Protein AF-A0A426TJ07-F1 (afdb_monomer)

pLDDT: mean 76.92, std 10.44, range [40.22, 88.62]

Foldseek 3Di:
DPWVVVCCVVLVVLLVVLLVVLQVLLVVVVHHWPWDWDWDDDPAWTWTWTDGPFWIWIWTKGADDPVARIKIWIWTDDPVDDIAIAIDGHRDVVVVSVLVSLLSNLCSNCVSVVNNVVLRVLCRVQNSVRSSVVCVVVVVVD

Sequence (142 aa):
MKKLLESNEVLIKHIKHEIFSAEEEAAENGRRTDFSLIPYVTDDYYELQLENDGSNIVVKVFDETEESDALVIIEMTYPAYDPSITSFSFSNMEKDIQHFLNALKVIFTHYCNGNWYVAISAIQALGFDNFLEGNKKSILSS

Structure (mmCIF, N/CA/C/O backbone):
data_AF-A0A426TJ07-F1
#
_entry.id   AF-A0A426TJ07-F1
#
loop_
_atom_site.group_PDB
_atom_site.id
_atom_site.type_symbol
_atom_site.label_atom_id
_atom_site.label_alt_id
_atom_site.label_comp_id
_atom_site.label_asym_id
_atom_site.label_entity_id
_atom_site.label_seq_id
_atom_site.pdbx_PDB_ins_code
_atom_site.Cartn_x
_atom_site.Cartn_y
_atom_site.Cartn_z
_atom_site.occupancy
_atom_site.B_iso_or_equiv
_atom_site.auth_seq_id
_atom_site.auth_comp_id
_atom_site.auth_asym_id
_atom_site.auth_atom_id
_atom_site.pdbx_PDB_model_num
ATOM 1 N N . MET A 1 1 ? -16.492 5.523 19.832 1.00 41.72 1 MET A N 1
ATOM 2 C CA . MET A 1 1 ? -15.184 5.359 19.169 1.00 41.72 1 MET A CA 1
ATOM 3 C C . MET A 1 1 ? -15.337 5.907 17.763 1.00 41.72 1 MET A C 1
ATOM 5 O O . MET A 1 1 ? -16.348 5.600 17.144 1.00 41.72 1 MET A O 1
ATOM 9 N N . LYS A 1 2 ? -14.448 6.795 17.303 1.00 44.25 2 LYS A N 1
ATOM 10 C CA . LYS A 1 2 ? -14.472 7.221 15.896 1.00 44.25 2 LYS A CA 1
ATOM 11 C C . LYS A 1 2 ? -14.008 6.030 15.063 1.00 44.25 2 LYS A C 1
ATOM 13 O O . LYS A 1 2 ? -12.920 5.526 15.327 1.00 44.25 2 LYS A O 1
ATOM 18 N N . LYS A 1 3 ? -14.854 5.550 14.150 1.00 54.91 3 LYS A N 1
ATOM 19 C CA . LYS A 1 3 ? -14.547 4.411 13.272 1.00 54.91 3 LYS A CA 1
ATOM 20 C C . LYS A 1 3 ? -13.282 4.715 12.470 1.00 54.91 3 LYS A C 1
ATOM 22 O O . LYS A 1 3 ? -13.084 5.873 12.092 1.00 54.91 3 LYS A O 1
ATOM 27 N N . LEU A 1 4 ? -12.454 3.712 12.172 1.00 60.91 4 LEU A N 1
ATOM 28 C CA . LEU A 1 4 ? -11.330 3.874 11.241 1.00 60.91 4 LEU A CA 1
ATOM 29 C C . LEU A 1 4 ? -11.819 4.475 9.910 1.00 60.91 4 LEU A C 1
ATOM 31 O O . LEU A 1 4 ? -11.127 5.300 9.325 1.00 60.91 4 LEU A O 1
ATOM 35 N N . LEU A 1 5 ? -13.070 4.189 9.528 1.00 54.47 5 LEU A N 1
ATOM 36 C CA . LEU A 1 5 ? -13.759 4.796 8.389 1.00 54.47 5 LEU A CA 1
ATOM 37 C C . LEU A 1 5 ? -13.944 6.332 8.464 1.00 54.47 5 LEU A C 1
ATOM 39 O O . LEU A 1 5 ? -13.971 6.972 7.420 1.00 54.47 5 LEU A O 1
ATOM 43 N N . GLU A 1 6 ? -14.016 6.974 9.640 1.00 53.00 6 GLU A N 1
ATOM 44 C CA . GLU A 1 6 ? -13.931 8.454 9.733 1.00 53.00 6 GLU A CA 1
ATOM 45 C C . GLU A 1 6 ? -12.499 8.951 9.476 1.00 53.00 6 GLU A C 1
ATOM 47 O O . GLU A 1 6 ? -12.287 10.057 8.978 1.00 53.00 6 GLU A O 1
ATOM 52 N N . SER A 1 7 ? -11.509 8.110 9.776 1.00 57.22 7 SER A N 1
ATOM 53 C CA . SER A 1 7 ? -10.111 8.301 9.398 1.00 57.22 7 SER A CA 1
ATOM 54 C C . SER A 1 7 ? -9.828 7.862 7.962 1.00 57.22 7 SER A C 1
ATOM 56 O O . SER A 1 7 ? -8.721 8.124 7.511 1.00 57.22 7 SER A O 1
ATOM 58 N N . ASN A 1 8 ? -10.772 7.270 7.212 1.00 66.00 8 ASN A N 1
ATOM 59 C CA . ASN A 1 8 ? -10.534 6.880 5.817 1.00 66.00 8 ASN A CA 1
ATOM 60 C C . ASN A 1 8 ? -10.126 8.075 4.979 1.00 66.00 8 ASN A C 1
ATOM 62 O O . ASN A 1 8 ? -9.128 8.004 4.282 1.00 66.00 8 ASN A O 1
ATOM 66 N N . GLU A 1 9 ? -10.847 9.193 5.052 1.00 70.81 9 GLU A N 1
ATOM 67 C CA . GLU A 1 9 ? -10.489 10.362 4.245 1.00 70.81 9 GLU A CA 1
ATOM 68 C C . GLU A 1 9 ? -9.082 10.869 4.581 1.00 70.81 9 GLU A C 1
ATOM 70 O O . GLU A 1 9 ? -8.312 11.229 3.689 1.00 70.81 9 GLU A O 1
ATOM 75 N N . VAL A 1 10 ? -8.714 10.845 5.865 1.00 75.38 10 VAL A N 1
ATOM 76 C CA . VAL A 1 10 ? -7.391 11.267 6.336 1.00 75.38 10 VAL A CA 1
ATOM 77 C C . VAL A 1 10 ? -6.313 10.259 5.934 1.00 75.38 10 VAL A C 1
ATOM 79 O O . VAL A 1 10 ? -5.260 10.667 5.449 1.00 75.38 10 VAL A O 1
ATOM 82 N N . LEU A 1 11 ? -6.565 8.962 6.092 1.00 75.38 11 LEU A N 1
ATOM 83 C CA . LEU A 1 11 ? -5.665 7.867 5.743 1.00 75.38 11 LEU A CA 1
ATOM 84 C C . LEU A 1 11 ? -5.437 7.828 4.233 1.00 75.38 11 LEU A C 1
ATOM 86 O O . LEU A 1 11 ? -4.296 7.849 3.790 1.00 75.38 11 LEU A O 1
ATOM 90 N N . ILE A 1 12 ? -6.507 7.882 3.440 1.00 77.94 12 ILE A N 1
ATOM 91 C CA . ILE A 1 12 ? -6.462 7.988 1.979 1.00 77.94 12 ILE A CA 1
ATOM 92 C C . ILE A 1 12 ? -5.665 9.220 1.568 1.00 77.94 12 ILE A C 1
ATOM 94 O O . ILE A 1 12 ? -4.861 9.140 0.645 1.00 77.94 12 ILE A O 1
ATOM 98 N N . LYS A 1 13 ? -5.854 10.363 2.238 1.00 82.31 13 LYS A N 1
ATOM 99 C CA . LYS A 1 13 ? -5.077 11.571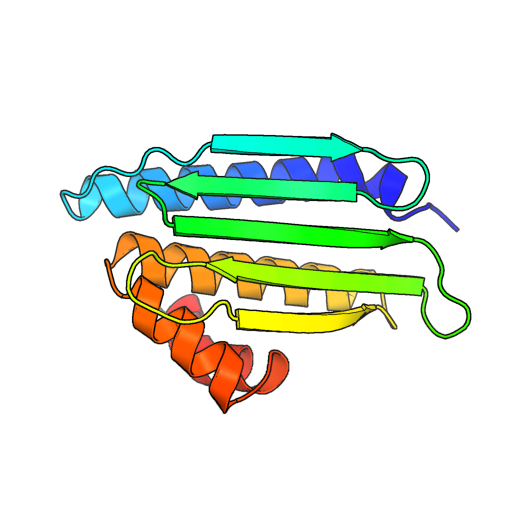 1.947 1.00 82.31 13 LYS A CA 1
ATOM 100 C C . LYS A 1 13 ? -3.583 11.368 2.212 1.00 82.31 13 LYS A C 1
ATOM 102 O O . LYS A 1 13 ? -2.783 11.809 1.393 1.00 82.31 13 LYS A O 1
ATOM 107 N N . HIS A 1 14 ? -3.212 10.699 3.304 1.00 82.19 14 HIS A N 1
ATOM 108 C CA . HIS A 1 14 ? -1.811 10.362 3.578 1.00 82.19 14 HIS A CA 1
ATOM 109 C C . HIS A 1 14 ? -1.262 9.385 2.540 1.00 82.19 14 HIS A C 1
ATOM 111 O O . HIS A 1 14 ? -0.203 9.629 1.986 1.00 82.19 14 HIS A O 1
ATOM 117 N N . ILE A 1 15 ? -2.007 8.338 2.192 1.00 80.12 15 ILE A N 1
ATOM 118 C CA . ILE A 1 15 ? -1.579 7.365 1.181 1.00 80.12 15 ILE A CA 1
ATOM 119 C C . ILE A 1 15 ? -1.390 8.037 -0.181 1.00 80.12 15 ILE A C 1
ATOM 121 O O . ILE A 1 15 ? -0.373 7.823 -0.828 1.00 80.12 15 ILE A O 1
ATOM 125 N N . LYS A 1 16 ? -2.317 8.910 -0.596 1.00 83.06 16 LYS A N 1
ATOM 126 C CA . LYS A 1 16 ? -2.173 9.715 -1.820 1.00 83.06 16 LYS A CA 1
ATOM 127 C C . LYS A 1 16 ? -0.934 10.605 -1.788 1.00 83.06 16 LYS A C 1
ATOM 129 O O . LYS A 1 16 ? -0.294 10.766 -2.818 1.00 83.06 16 LYS A O 1
ATOM 134 N N . HIS A 1 17 ? -0.618 11.186 -0.633 1.00 85.44 17 HIS A N 1
ATOM 135 C CA . HIS A 1 17 ? 0.597 11.973 -0.460 1.00 85.44 17 HIS A CA 1
ATOM 136 C C . HIS A 1 17 ? 1.854 11.109 -0.617 1.00 85.44 17 HIS A C 1
ATOM 138 O O . HIS A 1 17 ? 2.729 11.475 -1.390 1.00 85.44 17 HIS A O 1
ATOM 144 N N . GLU A 1 18 ? 1.911 9.942 0.030 1.00 84.44 18 GLU A N 1
ATOM 145 C CA . GLU A 1 18 ? 3.054 9.029 -0.101 1.00 84.44 18 GLU A CA 1
ATOM 146 C C . GLU A 1 18 ? 3.216 8.499 -1.535 1.00 84.44 18 GLU A C 1
ATOM 148 O O . GLU A 1 18 ? 4.340 8.394 -2.015 1.00 84.44 18 GLU A O 1
ATOM 153 N N . ILE A 1 19 ? 2.115 8.222 -2.246 1.00 83.94 19 ILE A N 1
ATOM 154 C CA . ILE A 1 19 ? 2.153 7.861 -3.674 1.00 83.94 19 ILE A CA 1
ATOM 155 C C . ILE A 1 19 ? 2.731 9.012 -4.489 1.00 83.94 19 ILE A C 1
ATOM 157 O O . ILE A 1 19 ? 3.655 8.794 -5.259 1.00 83.94 19 ILE A O 1
ATOM 161 N N . PHE A 1 20 ? 2.231 10.234 -4.297 1.00 86.00 20 PHE A N 1
ATOM 162 C CA . PHE A 1 20 ? 2.724 11.400 -5.027 1.00 86.00 20 PHE A CA 1
ATOM 163 C C . PHE A 1 20 ? 4.229 11.616 -4.809 1.00 86.00 20 PHE A C 1
ATOM 165 O O . PHE A 1 20 ? 4.972 11.776 -5.773 1.00 86.00 20 PHE A O 1
ATOM 172 N N . SER A 1 21 ? 4.699 11.546 -3.559 1.00 85.94 21 SER A N 1
ATOM 173 C CA . SER A 1 21 ? 6.131 11.640 -3.247 1.00 85.94 21 SER A CA 1
ATOM 174 C C . SER A 1 21 ? 6.946 10.523 -3.903 1.00 85.94 21 SER A C 1
ATOM 176 O O . SER A 1 21 ? 8.041 10.769 -4.402 1.00 85.94 21 SER A O 1
ATOM 178 N N . ALA A 1 22 ? 6.408 9.303 -3.942 1.00 83.06 22 ALA A N 1
ATOM 179 C CA . ALA A 1 22 ? 7.041 8.180 -4.617 1.00 83.06 22 ALA A CA 1
ATOM 180 C C . ALA A 1 22 ? 7.125 8.387 -6.140 1.00 83.06 22 ALA A C 1
ATOM 182 O O . ALA A 1 22 ? 8.158 8.110 -6.744 1.00 83.06 22 ALA A O 1
ATOM 183 N N . GLU A 1 23 ? 6.074 8.908 -6.775 1.00 84.06 23 GLU A N 1
ATOM 184 C CA . GLU A 1 23 ? 6.082 9.220 -8.208 1.00 84.06 23 GLU A CA 1
ATOM 185 C C . GLU A 1 23 ? 7.120 10.297 -8.556 1.00 8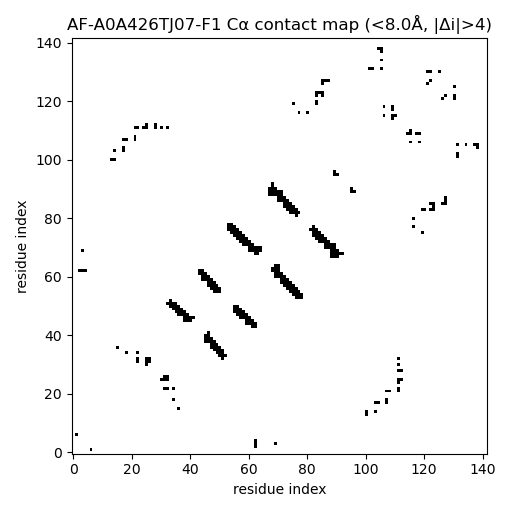4.06 23 GLU A C 1
ATOM 187 O O . GLU A 1 23 ? 7.834 10.157 -9.553 1.00 84.06 23 GLU A O 1
ATOM 192 N N . GLU A 1 24 ? 7.249 11.340 -7.727 1.00 87.50 24 GLU A N 1
ATOM 193 C CA . GLU A 1 24 ? 8.296 12.357 -7.882 1.00 87.50 24 GLU A CA 1
ATOM 194 C C . GLU A 1 24 ? 9.698 11.739 -7.757 1.00 87.50 24 GLU A C 1
ATOM 196 O O . GLU A 1 24 ? 10.529 11.915 -8.650 1.00 87.50 24 GLU A O 1
ATOM 201 N N . GLU A 1 25 ? 9.946 10.942 -6.713 1.00 86.31 25 GLU A N 1
ATOM 202 C CA . GLU A 1 25 ? 11.235 10.267 -6.502 1.00 86.31 25 GLU A CA 1
ATOM 203 C C . GLU A 1 25 ? 11.569 9.298 -7.649 1.00 86.31 25 GLU A C 1
ATOM 205 O O . GLU A 1 25 ? 12.707 9.219 -8.122 1.00 86.31 25 GLU A O 1
ATOM 210 N N . ALA A 1 26 ? 10.585 8.548 -8.142 1.00 83.06 26 ALA A N 1
ATOM 211 C CA . ALA A 1 26 ? 10.786 7.654 -9.271 1.00 83.06 26 ALA A CA 1
ATOM 212 C C . ALA A 1 26 ? 11.139 8.435 -10.546 1.00 83.06 26 ALA A C 1
ATOM 214 O O . ALA A 1 26 ? 12.052 8.030 -11.273 1.00 83.06 26 ALA A O 1
ATOM 215 N N . ALA A 1 27 ? 10.479 9.573 -10.789 1.00 85.44 27 ALA A N 1
ATOM 216 C CA . ALA A 1 27 ? 10.779 10.449 -11.916 1.00 85.44 27 ALA A CA 1
ATOM 217 C C . ALA A 1 27 ? 12.205 11.019 -11.843 1.00 85.44 27 ALA A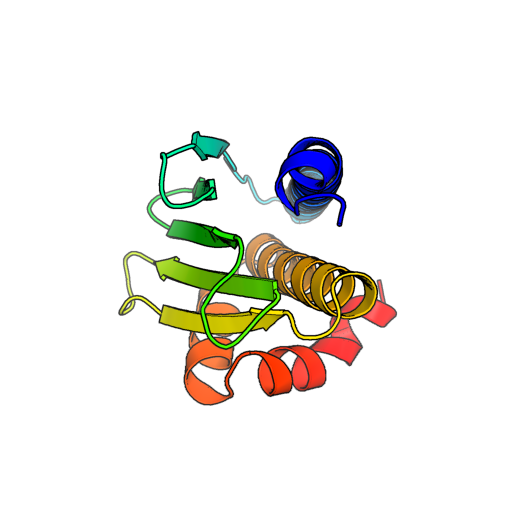 C 1
ATOM 219 O O . ALA A 1 27 ? 12.914 11.015 -12.854 1.00 85.44 27 ALA A O 1
ATOM 220 N N . GLU A 1 28 ? 12.659 11.442 -10.659 1.00 86.94 28 GLU A N 1
ATOM 221 C CA . GLU A 1 28 ? 14.045 11.878 -10.426 1.00 86.94 28 GLU A CA 1
ATOM 222 C C . GLU A 1 28 ? 15.062 10.763 -10.713 1.00 86.94 28 GLU A C 1
ATOM 224 O O . GLU A 1 28 ? 16.124 11.011 -11.288 1.00 86.94 28 GLU A O 1
ATOM 229 N N . ASN A 1 29 ? 14.702 9.514 -10.413 1.00 82.19 29 ASN A N 1
ATOM 230 C CA . ASN A 1 29 ? 15.491 8.324 -10.733 1.00 82.19 29 ASN A CA 1
ATOM 231 C C . ASN A 1 29 ? 15.366 7.864 -12.201 1.00 82.19 29 ASN A C 1
ATOM 233 O O . ASN A 1 29 ? 15.835 6.777 -12.557 1.00 82.19 29 ASN A O 1
ATOM 237 N N . GLY A 1 30 ? 14.739 8.663 -13.072 1.00 83.38 30 GLY A N 1
ATOM 238 C CA . GLY A 1 30 ? 14.567 8.357 -14.494 1.00 83.38 30 GLY A CA 1
ATOM 239 C C . GLY A 1 30 ? 13.602 7.202 -14.761 1.00 83.38 30 GLY A C 1
ATOM 240 O O . GLY A 1 30 ? 13.651 6.586 -15.828 1.00 83.38 30 GLY A O 1
ATOM 241 N N . ARG A 1 31 ? 12.739 6.884 -13.796 1.00 78.44 31 ARG A N 1
ATOM 242 C CA . ARG A 1 31 ? 11.729 5.835 -13.898 1.00 78.44 31 ARG A CA 1
ATOM 243 C C . ARG A 1 31 ? 10.369 6.464 -14.125 1.00 78.44 31 ARG A C 1
ATOM 245 O O . ARG A 1 31 ? 10.087 7.582 -13.709 1.00 78.44 31 ARG A O 1
ATOM 252 N N . ARG A 1 32 ? 9.517 5.722 -14.819 1.00 71.81 32 ARG A N 1
ATOM 253 C CA . ARG A 1 32 ? 8.094 6.025 -14.885 1.00 71.81 32 ARG A CA 1
ATOM 254 C C . ARG A 1 32 ? 7.351 5.018 -14.046 1.00 71.81 32 ARG A C 1
ATOM 256 O O . ARG A 1 32 ? 7.677 3.835 -14.063 1.00 71.81 32 ARG A O 1
ATOM 263 N N . THR A 1 33 ? 6.363 5.536 -13.352 1.00 71.25 33 THR A N 1
ATOM 264 C CA . THR A 1 33 ? 5.437 4.800 -12.513 1.00 71.25 33 THR A CA 1
ATOM 265 C C . THR A 1 33 ? 4.049 5.225 -12.966 1.00 71.25 33 THR A C 1
ATOM 267 O O . THR A 1 33 ? 3.853 6.402 -13.269 1.00 71.25 33 THR A O 1
ATOM 270 N N . ASP A 1 34 ? 3.109 4.294 -13.071 1.00 70.88 34 ASP A N 1
ATOM 271 C CA . ASP A 1 34 ? 1.712 4.594 -13.402 1.00 70.88 34 ASP A CA 1
ATOM 272 C C . ASP A 1 34 ? 0.770 4.206 -12.258 1.00 70.88 34 ASP A C 1
ATOM 274 O O . ASP A 1 34 ? -0.302 3.634 -12.466 1.00 70.88 34 ASP A O 1
ATOM 278 N N . PHE A 1 35 ? 1.171 4.567 -11.032 1.00 74.69 35 PHE A N 1
ATOM 279 C CA . PHE A 1 35 ? 0.417 4.233 -9.836 1.00 74.69 35 PHE A CA 1
ATOM 280 C C . PHE A 1 35 ? -1.012 4.750 -9.926 1.00 74.69 35 PHE A C 1
ATOM 282 O O . PHE A 1 35 ? -1.291 5.947 -9.938 1.00 74.69 35 PHE A O 1
ATOM 289 N N . SER A 1 36 ? -1.941 3.806 -9.914 1.00 76.19 36 SER A N 1
ATOM 290 C CA . SER A 1 36 ? -3.362 4.103 -9.865 1.00 76.19 36 SER A CA 1
ATOM 291 C C . SER A 1 36 ? -3.913 3.657 -8.525 1.00 76.19 36 SER A C 1
ATOM 293 O O . SER A 1 36 ? -3.923 2.468 -8.228 1.00 76.19 36 SER A O 1
ATOM 295 N N . LEU A 1 37 ? -4.365 4.614 -7.708 1.00 77.06 37 LEU A N 1
ATOM 296 C CA . LEU A 1 37 ? -5.100 4.316 -6.481 1.00 77.06 37 LEU A CA 1
ATOM 297 C C . LEU A 1 37 ? -6.562 4.041 -6.829 1.00 77.06 37 LEU A C 1
ATOM 299 O O . LEU A 1 37 ? -7.300 4.965 -7.183 1.00 77.06 37 LEU A O 1
ATOM 303 N N . ILE A 1 38 ? -6.985 2.793 -6.671 1.00 79.19 38 ILE A N 1
ATOM 304 C CA . ILE A 1 38 ? -8.361 2.359 -6.903 1.00 79.19 38 ILE A CA 1
ATOM 305 C C . ILE A 1 38 ? -8.990 2.073 -5.533 1.00 79.19 38 ILE A C 1
ATOM 307 O O . ILE A 1 38 ? -8.726 1.023 -4.946 1.00 79.19 38 ILE A O 1
ATOM 311 N N . PRO A 1 39 ? -9.764 3.018 -4.966 1.00 76.38 39 PRO A N 1
ATOM 312 C CA . PRO A 1 39 ? -10.484 2.775 -3.728 1.00 76.38 39 PRO A CA 1
ATOM 313 C C . PRO A 1 39 ? -11.729 1.934 -4.011 1.00 76.38 39 PRO A C 1
ATOM 315 O O . PRO A 1 39 ? -12.504 2.245 -4.920 1.00 76.38 39 PRO A O 1
ATOM 318 N N . TYR A 1 40 ? -11.965 0.917 -3.194 1.00 76.44 40 TYR A N 1
ATOM 319 C CA . TYR A 1 40 ? -13.191 0.132 -3.239 1.00 76.44 40 TYR A CA 1
ATOM 320 C C . TYR A 1 40 ? -13.720 -0.066 -1.820 1.00 76.44 40 TYR A C 1
ATOM 322 O O . TYR A 1 40 ? -12.974 -0.384 -0.901 1.00 76.44 40 TYR A O 1
ATOM 330 N N . VAL A 1 41 ? -15.008 0.204 -1.614 1.00 73.00 41 VAL A N 1
ATOM 331 C CA . VAL A 1 41 ? -15.650 0.100 -0.299 1.00 73.00 41 VAL A CA 1
ATOM 332 C C . VAL A 1 41 ? -16.719 -0.969 -0.393 1.00 73.00 41 VAL A C 1
ATOM 334 O O . VAL A 1 41 ? -17.635 -0.851 -1.208 1.00 73.00 41 VAL A O 1
ATOM 337 N N . THR A 1 42 ? -16.587 -2.001 0.432 1.00 73.50 42 THR A N 1
ATOM 338 C CA . THR A 1 42 ? -17.618 -3.023 0.627 1.00 73.50 42 THR A CA 1
ATOM 339 C C . THR A 1 42 ? -18.294 -2.830 1.978 1.00 73.50 42 THR A C 1
ATOM 341 O O . THR A 1 42 ? -17.857 -2.008 2.785 1.00 73.50 42 THR A O 1
ATOM 344 N N . ASP A 1 43 ? -19.346 -3.605 2.231 1.00 70.50 43 ASP A N 1
ATOM 345 C CA . ASP A 1 43 ? -19.978 -3.656 3.551 1.00 70.50 43 ASP A CA 1
ATOM 346 C C . ASP A 1 43 ? -19.037 -4.252 4.623 1.00 70.50 43 ASP A C 1
ATOM 348 O O . ASP A 1 43 ? -19.217 -3.970 5.806 1.00 70.50 43 ASP A O 1
ATOM 352 N N . ASP A 1 44 ? -18.018 -5.020 4.209 1.00 72.31 44 ASP A N 1
ATOM 353 C CA . ASP A 1 44 ? -17.141 -5.793 5.099 1.00 72.31 44 ASP A CA 1
ATOM 354 C C . ASP A 1 44 ? -15.757 -5.153 5.312 1.00 72.31 44 ASP A C 1
ATOM 356 O O . ASP A 1 44 ? -15.143 -5.326 6.365 1.00 72.31 44 ASP A O 1
ATOM 360 N N . TYR A 1 45 ? -15.230 -4.440 4.31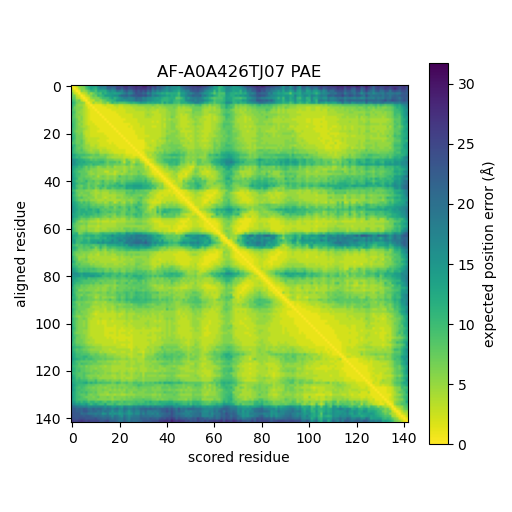1 1.00 76.69 45 TYR A N 1
ATOM 361 C CA . TYR A 1 45 ? -13.891 -3.850 4.363 1.00 76.69 45 TYR A CA 1
ATOM 362 C C . TYR A 1 45 ? -13.666 -2.719 3.354 1.00 76.69 45 TYR A C 1
ATOM 364 O O . TYR A 1 45 ? -14.336 -2.604 2.320 1.00 76.69 45 TYR A O 1
ATOM 372 N N . TYR A 1 46 ? -12.651 -1.909 3.653 1.00 77.50 46 TYR A N 1
ATOM 373 C CA . TYR A 1 46 ? -12.088 -0.906 2.760 1.00 77.50 46 TYR A CA 1
ATOM 374 C C . TYR A 1 46 ? -10.896 -1.475 1.985 1.00 77.50 46 TYR A C 1
ATOM 376 O O . TYR A 1 46 ? -9.956 -1.988 2.586 1.00 77.50 46 TYR A O 1
ATOM 384 N N . GLU A 1 47 ? -10.913 -1.373 0.661 1.00 82.56 47 GLU A N 1
ATOM 385 C CA . GLU A 1 47 ? -9.846 -1.833 -0.223 1.00 82.56 47 GLU A CA 1
ATOM 386 C C . GLU A 1 47 ? -9.128 -0.659 -0.887 1.00 82.56 47 GLU A C 1
ATOM 388 O O . GLU A 1 47 ? -9.742 0.301 -1.365 1.00 82.56 47 GLU A O 1
ATOM 393 N N . LEU A 1 48 ? -7.808 -0.775 -0.963 1.00 77.94 48 LEU A N 1
ATOM 394 C CA . LEU A 1 48 ? -6.946 0.054 -1.781 1.00 77.94 48 LEU A CA 1
ATOM 395 C C . LEU A 1 48 ? -6.143 -0.835 -2.695 1.00 77.94 48 LEU A C 1
ATOM 397 O O . LEU A 1 48 ? -5.316 -1.611 -2.223 1.00 77.94 48 LEU A O 1
ATOM 401 N N . GLN A 1 49 ? -6.326 -0.651 -3.990 1.00 83.00 49 GLN A N 1
ATOM 402 C CA . GLN A 1 49 ? -5.456 -1.262 -4.969 1.00 83.00 49 GLN A CA 1
ATOM 403 C C . GLN A 1 49 ? -4.520 -0.212 -5.566 1.00 83.00 49 GLN A C 1
ATOM 405 O O . GLN A 1 49 ? -4.938 0.902 -5.885 1.00 83.00 49 GLN A O 1
ATOM 410 N N . LEU A 1 50 ? -3.249 -0.585 -5.684 1.00 76.88 50 LEU A N 1
ATOM 411 C CA . LEU A 1 50 ? -2.212 0.131 -6.412 1.00 76.88 50 LEU A CA 1
ATOM 412 C C . LEU A 1 50 ? -1.724 -0.772 -7.521 1.00 76.88 50 LEU A C 1
ATOM 414 O O . LEU A 1 50 ? -1.255 -1.870 -7.235 1.00 76.88 50 LEU A O 1
ATOM 418 N N . GLU A 1 51 ? -1.829 -0.310 -8.756 1.00 77.44 51 GLU A N 1
ATOM 419 C CA . GLU A 1 51 ? -1.388 -1.050 -9.935 1.00 77.44 51 GLU A CA 1
A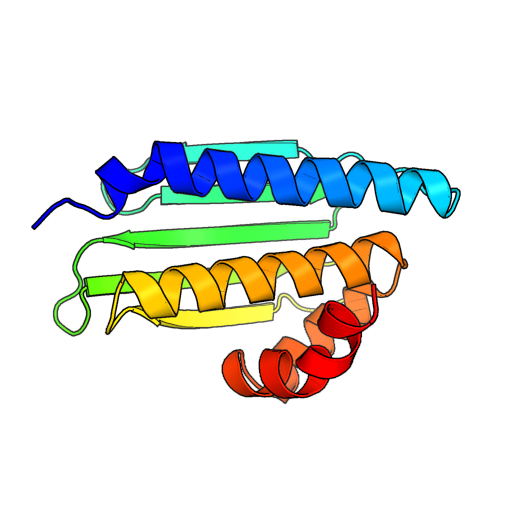TOM 420 C C . GLU A 1 51 ? -0.217 -0.322 -10.594 1.00 77.44 51 GLU A C 1
ATOM 422 O O . GLU A 1 51 ? -0.229 0.908 -10.671 1.00 77.44 51 GLU A O 1
ATOM 427 N N . ASN A 1 52 ? 0.773 -1.081 -11.067 1.00 73.69 52 ASN A N 1
ATOM 428 C CA . ASN A 1 52 ? 1.711 -0.639 -12.097 1.00 73.69 52 ASN A CA 1
ATOM 429 C C . ASN A 1 52 ? 2.304 -1.827 -12.863 1.00 73.69 52 ASN A C 1
ATOM 431 O O . ASN A 1 52 ? 2.968 -2.686 -12.273 1.00 73.69 52 ASN A O 1
ATOM 435 N N . ASP A 1 53 ? 2.121 -1.840 -14.184 1.00 70.94 53 ASP A N 1
ATOM 436 C CA . ASP A 1 53 ? 2.695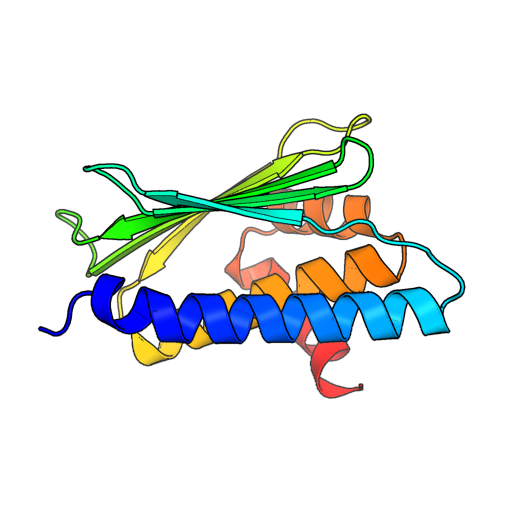 -2.822 -15.122 1.00 70.94 53 ASP A CA 1
ATOM 437 C C . ASP A 1 53 ? 2.618 -4.288 -14.626 1.00 70.94 53 ASP A C 1
ATOM 439 O O . ASP A 1 53 ? 3.609 -5.012 -14.520 1.00 70.94 53 ASP A O 1
ATOM 443 N N . GLY A 1 54 ? 1.417 -4.714 -14.214 1.00 70.31 54 GLY A N 1
ATOM 444 C CA . GLY A 1 54 ? 1.148 -6.071 -13.714 1.00 70.31 54 GLY A CA 1
ATOM 445 C C . GLY A 1 54 ? 1.619 -6.353 -12.280 1.00 70.31 54 GLY A C 1
ATOM 446 O O . GLY A 1 54 ? 1.418 -7.461 -11.775 1.00 70.31 54 GLY A O 1
ATOM 447 N N . SER A 1 55 ? 2.225 -5.371 -11.612 1.00 73.19 55 SER A N 1
ATOM 448 C CA . SER A 1 55 ? 2.536 -5.404 -10.181 1.00 73.19 55 SER A CA 1
ATOM 449 C C . SER A 1 55 ? 1.401 -4.752 -9.407 1.00 73.19 55 SER A C 1
ATOM 451 O O . SER A 1 55 ? 1.024 -3.632 -9.745 1.00 73.19 55 SER A O 1
ATOM 453 N N . ASN A 1 56 ? 0.887 -5.414 -8.366 1.00 83.94 56 ASN A N 1
ATOM 454 C CA . ASN A 1 56 ? -0.204 -4.859 -7.567 1.00 83.94 56 ASN A CA 1
ATOM 455 C C . ASN A 1 56 ? 0.113 -4.878 -6.074 1.00 83.94 56 ASN A C 1
ATOM 457 O O . ASN A 1 56 ? 0.767 -5.795 -5.576 1.00 83.94 56 ASN A O 1
ATOM 461 N N . ILE A 1 57 ? -0.399 -3.880 -5.361 1.00 83.88 57 ILE A N 1
ATOM 462 C CA . ILE A 1 57 ? -0.547 -3.895 -3.907 1.00 83.88 57 ILE A CA 1
ATOM 463 C C . ILE A 1 57 ? -2.032 -3.765 -3.624 1.00 83.88 57 ILE A C 1
ATOM 465 O O . ILE A 1 57 ? -2.634 -2.770 -4.014 1.00 83.88 57 ILE A O 1
ATOM 469 N N . VAL A 1 58 ? -2.610 -4.743 -2.942 1.00 87.62 58 VAL A N 1
ATOM 470 C CA . VAL A 1 58 ? -3.991 -4.691 -2.469 1.00 87.62 58 VAL A CA 1
ATOM 471 C C . VAL A 1 58 ? -3.955 -4.617 -0.953 1.00 87.62 58 VAL A C 1
ATOM 473 O O . VAL A 1 58 ? -3.511 -5.548 -0.288 1.00 87.62 58 VAL A O 1
ATOM 476 N N . VAL A 1 59 ? -4.399 -3.498 -0.395 1.00 83.88 59 VAL A N 1
ATOM 477 C CA . VAL A 1 59 ? -4.585 -3.333 1.044 1.00 83.88 59 VAL A CA 1
ATOM 478 C C . VAL A 1 59 ? -6.066 -3.453 1.352 1.00 83.88 59 VAL A C 1
ATOM 480 O O . VAL A 1 59 ? -6.858 -2.670 0.841 1.00 83.88 59 VAL A O 1
ATOM 483 N N . LYS A 1 60 ? -6.434 -4.390 2.218 1.00 86.56 60 LYS A N 1
ATOM 484 C CA . LYS A 1 60 ? -7.792 -4.558 2.735 1.00 86.56 60 LYS A CA 1
ATOM 485 C C . LYS A 1 60 ? -7.798 -4.226 4.213 1.00 86.56 60 LYS A C 1
ATOM 487 O O . LYS A 1 60 ? -6.954 -4.718 4.957 1.00 86.56 60 LYS A O 1
ATOM 492 N N . VAL A 1 61 ? -8.738 -3.396 4.634 1.00 81.69 61 VAL A N 1
ATOM 493 C CA . VAL A 1 61 ? -8.859 -2.936 6.010 1.00 81.69 61 VAL A CA 1
ATOM 494 C C . VAL A 1 61 ? -10.253 -3.254 6.525 1.00 81.69 61 VAL A C 1
ATOM 496 O O . VAL A 1 61 ? -11.240 -2.697 6.045 1.00 81.69 61 VAL A O 1
ATOM 499 N N . PHE A 1 62 ? -10.309 -4.169 7.484 1.00 82.56 62 PHE A N 1
ATOM 500 C CA . PHE A 1 62 ? -11.522 -4.631 8.144 1.00 82.56 62 PHE A CA 1
ATOM 501 C C . PHE A 1 62 ? -11.665 -3.886 9.475 1.00 82.56 62 PHE A C 1
ATOM 503 O O . PHE A 1 62 ? -10.752 -3.929 10.305 1.00 82.56 62 PHE A O 1
ATOM 510 N N . ASP A 1 63 ? -12.790 -3.202 9.665 1.00 74.50 63 ASP A N 1
ATOM 511 C CA . ASP A 1 63 ? -13.130 -2.519 10.918 1.00 74.50 63 ASP A CA 1
ATOM 512 C C . ASP A 1 63 ? -13.625 -3.529 11.965 1.00 74.50 63 ASP A C 1
ATOM 514 O O . ASP A 1 63 ? -14.365 -4.439 11.609 1.00 74.50 63 ASP A O 1
ATOM 518 N N . GLU A 1 64 ? -13.270 -3.324 13.242 1.00 66.38 64 GLU A N 1
ATOM 519 C CA . GLU A 1 64 ? -13.811 -4.030 14.421 1.00 66.38 64 GLU A CA 1
ATOM 520 C C . GLU A 1 64 ? -13.940 -5.555 14.241 1.00 66.38 64 GLU A C 1
ATOM 522 O O . GLU A 1 64 ? -14.999 -6.089 13.906 1.00 66.38 64 GLU A O 1
ATOM 527 N N . THR A 1 65 ? -12.861 -6.280 14.541 1.00 62.38 65 THR A N 1
ATOM 528 C CA . THR A 1 65 ? -12.915 -7.746 14.645 1.00 62.38 65 THR A CA 1
ATOM 529 C C . THR A 1 65 ? -13.207 -8.173 16.088 1.00 62.38 65 THR A C 1
ATOM 531 O O . THR A 1 65 ? -13.105 -7.371 17.016 1.00 62.38 65 THR A O 1
ATOM 534 N N . GLU A 1 66 ? -13.544 -9.449 16.318 1.00 60.69 66 GLU A N 1
ATOM 535 C CA . GLU A 1 66 ? -13.732 -9.972 17.686 1.00 60.69 66 GLU A CA 1
ATOM 536 C C . GLU A 1 66 ? -12.468 -9.837 18.563 1.00 60.69 66 GLU A C 1
ATOM 538 O O . GLU A 1 66 ? -12.567 -9.841 19.791 1.00 60.69 66 GLU A O 1
ATOM 543 N N . GLU A 1 67 ? -11.288 -9.695 17.948 1.00 62.19 67 GLU A N 1
ATOM 544 C CA . GLU A 1 67 ? -9.983 -9.727 18.619 1.00 62.19 67 GLU A CA 1
ATOM 545 C C . GLU A 1 67 ? -9.190 -8.408 18.514 1.00 62.19 67 GLU A C 1
ATOM 547 O O . GLU A 1 67 ? -8.184 -8.250 19.212 1.00 62.19 67 GLU A O 1
ATOM 552 N N . SER A 1 68 ? -9.604 -7.454 17.670 1.00 66.25 68 SER A N 1
ATOM 553 C CA . SER A 1 68 ? -8.862 -6.210 17.412 1.00 66.25 68 SER A CA 1
ATOM 554 C C . SER A 1 68 ? -9.736 -5.043 16.948 1.00 66.25 68 SER A C 1
ATOM 556 O O . SER A 1 68 ? -10.806 -5.238 16.373 1.00 66.25 68 SER A O 1
ATOM 558 N N . ASP A 1 69 ? -9.228 -3.817 17.120 1.00 70.75 69 ASP A N 1
ATOM 559 C CA . ASP A 1 69 ? -9.908 -2.599 16.654 1.00 70.75 69 ASP A CA 1
ATOM 560 C C . ASP A 1 69 ? -10.010 -2.561 15.116 1.00 70.75 69 ASP A C 1
ATOM 562 O O . ASP A 1 69 ? -10.978 -2.038 14.564 1.00 70.75 69 ASP A O 1
ATOM 566 N N . ALA A 1 70 ? -9.015 -3.128 14.424 1.00 79.12 70 ALA A N 1
ATOM 567 C CA . ALA A 1 70 ? -9.031 -3.356 12.981 1.00 79.12 70 ALA A CA 1
ATOM 568 C C . ALA A 1 70 ? -8.080 -4.496 12.583 1.00 79.12 70 ALA A C 1
ATOM 570 O O . ALA A 1 70 ? -7.147 -4.834 13.323 1.00 79.12 70 ALA A O 1
ATOM 571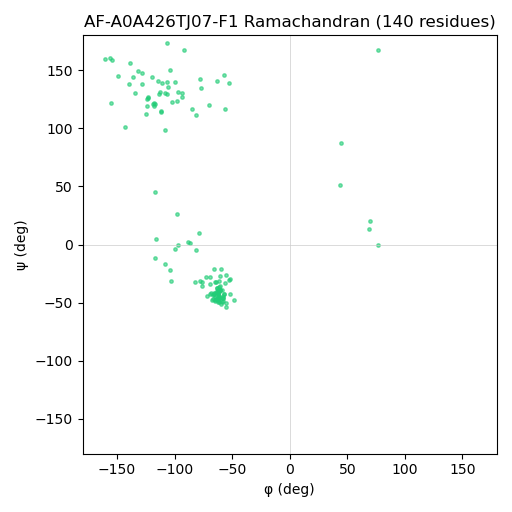 N N . LEU A 1 71 ? -8.287 -5.065 11.398 1.00 83.94 71 LEU A N 1
ATOM 572 C CA . LEU A 1 71 ? -7.371 -6.004 10.750 1.00 83.94 71 LEU A CA 1
ATOM 573 C C . LEU A 1 71 ? -6.986 -5.457 9.376 1.00 83.94 71 LEU A C 1
ATOM 575 O O . LEU A 1 71 ? -7.852 -5.159 8.556 1.00 83.94 71 LEU A O 1
ATOM 579 N N . VAL A 1 72 ? -5.685 -5.361 9.112 1.00 84.50 72 VAL A N 1
ATOM 580 C CA . VAL A 1 72 ? -5.160 -4.979 7.801 1.00 84.50 72 VAL A CA 1
ATOM 581 C C . VAL A 1 72 ? -4.538 -6.194 7.139 1.00 84.50 72 VAL A C 1
ATOM 583 O O . VAL A 1 72 ? -3.699 -6.872 7.731 1.00 84.50 72 VAL A O 1
ATOM 586 N N . ILE A 1 73 ? -4.921 -6.442 5.891 1.00 87.62 73 ILE A N 1
ATOM 587 C CA . ILE A 1 73 ? -4.304 -7.428 5.007 1.00 87.62 73 ILE A CA 1
ATOM 588 C C . ILE A 1 73 ? -3.632 -6.669 3.870 1.00 87.62 73 ILE A C 1
ATOM 590 O O . ILE A 1 73 ? -4.252 -5.815 3.243 1.00 87.62 73 ILE A O 1
ATOM 594 N N . ILE A 1 74 ? -2.367 -6.975 3.603 1.00 86.50 74 ILE A N 1
ATOM 595 C CA . ILE A 1 74 ? -1.622 -6.449 2.461 1.00 86.50 74 ILE A CA 1
ATOM 596 C C . ILE A 1 74 ? -1.236 -7.626 1.576 1.00 86.50 74 ILE A C 1
ATOM 598 O O . ILE A 1 74 ? -0.500 -8.523 1.992 1.00 86.50 74 ILE A O 1
ATOM 602 N N . GLU A 1 75 ? -1.720 -7.595 0.344 1.00 88.62 75 GLU A N 1
ATOM 603 C CA . GLU A 1 75 ? -1.377 -8.528 -0.717 1.00 88.62 75 GLU A CA 1
ATOM 604 C C . GLU A 1 75 ? -0.467 -7.802 -1.713 1.00 88.62 75 GLU A C 1
ATOM 606 O O . GLU A 1 75 ? -0.777 -6.701 -2.160 1.00 88.62 75 GLU A O 1
ATOM 611 N N . MET A 1 76 ? 0.674 -8.391 -2.059 1.00 86.88 76 MET A N 1
ATOM 612 C CA . MET A 1 76 ? 1.612 -7.844 -3.039 1.00 86.88 76 MET A CA 1
ATOM 613 C C . MET A 1 76 ? 1.847 -8.873 -4.137 1.00 86.88 76 MET A C 1
ATOM 615 O O . MET A 1 76 ? 2.258 -10.000 -3.856 1.00 86.88 76 MET A O 1
ATOM 619 N N . THR A 1 77 ? 1.630 -8.484 -5.388 1.00 84.56 77 THR A N 1
ATOM 620 C CA . THR A 1 77 ? 1.831 -9.340 -6.560 1.00 84.56 77 THR A CA 1
ATOM 621 C C . THR A 1 77 ? 2.869 -8.743 -7.497 1.00 84.56 77 THR A C 1
ATOM 623 O O . THR A 1 77 ? 2.939 -7.527 -7.691 1.00 84.56 77 THR A O 1
ATOM 626 N N . TYR A 1 78 ? 3.663 -9.613 -8.115 1.00 80.62 78 TYR A N 1
ATOM 627 C CA . TYR A 1 78 ? 4.579 -9.259 -9.193 1.00 80.62 78 TYR A CA 1
ATOM 628 C C . TYR A 1 78 ? 4.548 -10.358 -10.259 1.00 80.62 78 TYR A C 1
ATOM 630 O O . TYR A 1 78 ? 4.578 -11.526 -9.878 1.00 80.62 78 TYR A O 1
ATOM 638 N N . PRO A 1 79 ? 4.545 -10.046 -11.570 1.00 78.00 79 PRO A N 1
ATOM 639 C CA . PRO A 1 79 ? 4.340 -11.053 -12.618 1.00 78.00 79 PRO A CA 1
ATOM 640 C C . PRO A 1 79 ? 5.303 -12.252 -12.583 1.00 78.00 79 PRO A C 1
ATOM 642 O O . PRO A 1 79 ? 4.958 -13.329 -13.061 1.00 78.00 79 PRO A O 1
ATOM 645 N N . ALA A 1 80 ? 6.510 -12.074 -12.039 1.00 79.38 80 ALA A N 1
ATOM 646 C CA . ALA A 1 80 ? 7.544 -13.109 -11.983 1.00 79.38 80 ALA A CA 1
ATOM 647 C C . ALA A 1 80 ? 7.625 -13.882 -10.650 1.00 79.38 80 ALA A C 1
ATOM 649 O O . ALA A 1 80 ? 8.491 -14.750 -10.528 1.00 79.38 80 ALA A O 1
ATOM 650 N N . TYR A 1 81 ? 6.785 -13.573 -9.654 1.00 73.94 81 TYR A N 1
ATOM 651 C CA . TYR A 1 81 ? 6.875 -14.162 -8.313 1.00 73.94 81 TYR A CA 1
ATOM 652 C C . TYR A 1 81 ? 5.507 -14.522 -7.736 1.00 73.94 81 TYR A C 1
ATOM 654 O O . TYR A 1 81 ? 4.485 -13.938 -8.096 1.00 73.94 81 TYR A O 1
ATOM 662 N N . ASP A 1 82 ? 5.512 -15.468 -6.795 1.00 79.38 82 ASP A N 1
ATOM 663 C CA . ASP A 1 82 ? 4.314 -15.824 -6.044 1.00 79.38 82 ASP A CA 1
ATOM 664 C C . ASP A 1 82 ? 3.823 -14.626 -5.212 1.00 79.38 82 ASP A C 1
ATOM 666 O O . ASP A 1 82 ? 4.641 -13.903 -4.627 1.00 79.38 82 ASP A O 1
ATOM 670 N N . PRO A 1 83 ? 2.498 -14.415 -5.121 1.00 80.62 83 PRO A N 1
ATOM 671 C CA . PRO A 1 83 ? 1.923 -13.377 -4.279 1.00 80.62 83 PRO A CA 1
ATOM 672 C C . PRO A 1 83 ? 2.418 -13.457 -2.831 1.00 80.62 83 PRO A C 1
ATOM 674 O O . PRO A 1 83 ? 2.499 -14.531 -2.232 1.00 80.62 83 PRO A O 1
ATOM 677 N N . SER A 1 84 ? 2.702 -12.303 -2.237 1.00 83.38 84 SER A N 1
ATOM 678 C CA . SER A 1 84 ? 2.915 -12.167 -0.798 1.00 83.38 84 SER A CA 1
ATOM 679 C C . SER A 1 84 ? 1.639 -11.703 -0.133 1.00 83.38 84 SER A C 1
ATOM 681 O O . SER A 1 84 ? 1.072 -10.702 -0.554 1.00 83.38 84 SER A O 1
ATOM 683 N N . ILE A 1 85 ? 1.232 -12.376 0.939 1.00 85.88 85 ILE A N 1
ATOM 684 C CA . ILE A 1 85 ? 0.113 -11.953 1.777 1.00 85.88 85 ILE A CA 1
ATOM 685 C C . ILE A 1 8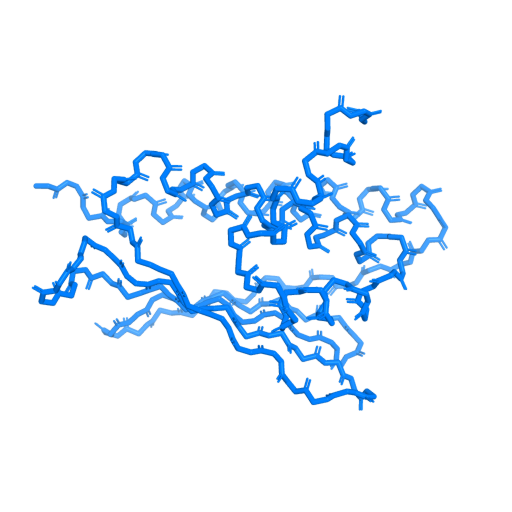5 ? 0.637 -11.810 3.200 1.00 85.88 85 ILE A C 1
ATOM 687 O O . ILE A 1 85 ? 1.240 -12.737 3.740 1.00 85.88 85 ILE A O 1
ATOM 691 N N . THR A 1 86 ? 0.415 -10.647 3.800 1.00 84.56 86 THR A N 1
ATOM 692 C CA . THR A 1 86 ? 0.709 -10.396 5.211 1.00 84.56 86 THR A CA 1
ATOM 693 C C . THR A 1 86 ? -0.486 -9.734 5.878 1.00 84.56 86 THR A C 1
ATOM 695 O O . THR A 1 86 ? -1.243 -9.010 5.232 1.00 84.56 86 THR A O 1
ATOM 698 N N . SER A 1 87 ? -0.664 -9.989 7.168 1.00 85.19 87 SER A N 1
ATOM 699 C CA . SER A 1 87 ? -1.752 -9.420 7.955 1.00 85.19 87 SER A CA 1
ATOM 700 C C . SER A 1 87 ? -1.247 -8.937 9.302 1.00 85.19 87 SER A C 1
ATOM 702 O O . SER A 1 87 ? -0.391 -9.585 9.907 1.00 85.19 87 SER A O 1
ATOM 704 N N . PHE A 1 88 ? -1.808 -7.843 9.796 1.00 83.69 88 PHE A N 1
ATOM 705 C CA . PHE A 1 88 ? -1.511 -7.329 11.126 1.00 83.69 88 PHE A CA 1
ATOM 706 C C . PHE A 1 88 ? -2.731 -6.617 11.710 1.00 83.69 88 PHE A C 1
ATOM 708 O O . PHE A 1 88 ? -3.524 -6.002 10.994 1.00 83.69 88 PHE A O 1
ATOM 715 N N . SER A 1 89 ? -2.887 -6.742 13.024 1.00 83.38 89 SER A N 1
ATOM 716 C CA . SER A 1 89 ? -4.043 -6.230 13.756 1.00 83.38 89 SER A CA 1
ATOM 717 C C . SER A 1 89 ? -3.708 -4.907 14.428 1.00 83.38 89 SER A C 1
ATOM 719 O O . SER A 1 89 ? -2.624 -4.753 14.992 1.00 83.38 89 SER A O 1
ATOM 721 N N . PHE A 1 90 ? -4.648 -3.965 14.400 1.00 79.31 90 PHE A N 1
ATOM 722 C CA . PHE A 1 90 ? -4.528 -2.724 15.155 1.00 79.31 90 PHE A CA 1
ATOM 723 C C . PHE A 1 90 ? -5.024 -2.969 16.580 1.00 79.31 90 PHE A C 1
ATOM 725 O O . PHE A 1 90 ? -6.196 -3.271 16.801 1.00 79.31 90 PHE A O 1
ATOM 732 N N . SER A 1 91 ? -4.114 -2.828 17.537 1.00 79.19 91 SER A N 1
ATOM 733 C CA . SER A 1 91 ? -4.390 -2.875 18.978 1.00 79.19 91 SER A CA 1
ATOM 734 C C . SER A 1 91 ? -4.276 -1.483 19.613 1.00 79.19 91 SER A C 1
ATOM 736 O O . SER A 1 91 ? -4.713 -1.259 20.740 1.00 79.19 91 SER A O 1
ATOM 738 N N . ASN A 1 92 ? -3.634 -0.543 18.913 1.00 79.56 92 ASN A N 1
ATOM 739 C CA . ASN A 1 92 ? -3.561 0.874 19.224 1.00 79.56 92 ASN A CA 1
ATOM 740 C C . ASN A 1 92 ? -3.607 1.683 17.920 1.00 79.56 92 ASN A C 1
ATOM 742 O O . ASN A 1 92 ? -2.597 1.863 17.243 1.00 79.56 92 ASN A O 1
ATOM 746 N N . MET A 1 93 ? -4.780 2.229 17.615 1.00 74.75 93 MET A N 1
ATOM 747 C CA . MET A 1 93 ? -5.068 2.928 16.358 1.00 74.75 93 MET A CA 1
ATOM 748 C C . MET A 1 93 ? -4.023 3.974 15.941 1.00 74.75 93 MET A C 1
ATOM 750 O O . MET A 1 93 ? -3.590 3.984 14.795 1.00 74.75 93 MET A O 1
ATOM 754 N N . GLU A 1 94 ? -3.598 4.861 16.844 1.00 75.75 94 GLU A N 1
ATOM 755 C CA . GLU A 1 94 ? -2.662 5.939 16.492 1.00 75.75 94 GLU A CA 1
ATOM 756 C C . GLU A 1 94 ? -1.276 5.391 16.134 1.00 75.75 94 GLU A C 1
ATOM 758 O O . GLU A 1 94 ? -0.700 5.743 15.100 1.00 75.75 94 GLU A O 1
ATOM 763 N N . LYS A 1 95 ? -0.751 4.499 16.980 1.00 79.94 95 LYS A N 1
ATOM 764 C CA . LYS A 1 95 ? 0.559 3.882 16.771 1.00 79.94 95 LYS A CA 1
ATOM 765 C C . LYS A 1 95 ? 0.556 2.997 15.527 1.00 79.94 95 LYS A C 1
ATOM 767 O O . LYS A 1 95 ? 1.513 3.046 14.756 1.00 79.94 95 LYS A O 1
ATOM 772 N N . ASP A 1 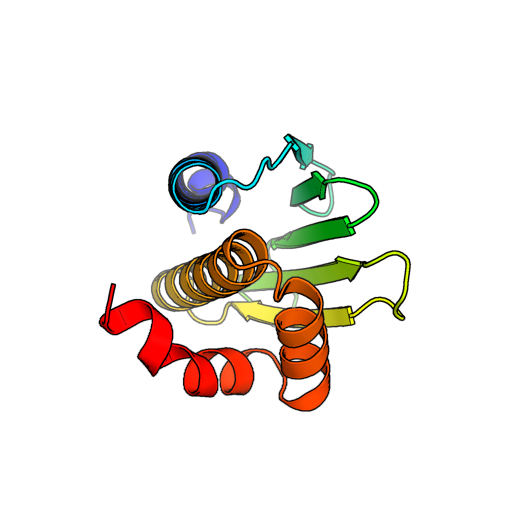96 ? -0.497 2.213 15.335 1.00 82.00 96 ASP A N 1
ATOM 773 C CA . ASP A 1 96 ? -0.552 1.182 14.302 1.00 82.00 96 ASP A CA 1
ATOM 774 C C . ASP A 1 96 ? -0.828 1.780 12.917 1.00 82.00 96 ASP A C 1
ATOM 776 O O . ASP A 1 96 ? -0.237 1.328 11.939 1.00 82.00 96 ASP A O 1
ATOM 780 N N . ILE A 1 97 ? -1.582 2.887 12.830 1.00 79.25 97 ILE A N 1
ATOM 781 C CA . ILE A 1 97 ? -1.690 3.679 11.592 1.00 79.25 97 ILE A CA 1
ATOM 782 C C . ILE A 1 97 ? -0.324 4.233 11.181 1.00 79.25 97 ILE A C 1
ATOM 784 O O . ILE A 1 97 ? 0.054 4.125 10.017 1.00 79.25 97 ILE A O 1
ATOM 788 N N . GLN A 1 98 ? 0.443 4.808 12.112 1.00 81.56 98 GLN A N 1
ATOM 789 C CA . GLN A 1 98 ? 1.795 5.285 11.798 1.00 81.56 98 GLN A CA 1
ATOM 790 C C . GLN A 1 98 ? 2.713 4.137 11.373 1.00 81.56 98 GLN A C 1
ATOM 792 O O . GLN A 1 98 ? 3.529 4.277 10.463 1.00 81.56 98 GLN A O 1
ATOM 797 N N . HIS A 1 99 ? 2.560 2.980 12.009 1.00 82.12 99 HIS A N 1
ATOM 798 C CA . HIS A 1 99 ? 3.282 1.770 11.647 1.00 82.12 99 HIS A CA 1
ATOM 799 C C . HIS A 1 99 ? 2.960 1.318 10.213 1.00 82.12 99 HIS A C 1
ATOM 801 O O . HIS A 1 99 ? 3.869 1.053 9.425 1.00 82.12 99 HIS A O 1
ATOM 807 N N . PHE A 1 100 ? 1.678 1.313 9.856 1.00 82.38 100 PHE A N 1
ATOM 808 C CA . PHE A 1 100 ? 1.189 1.000 8.520 1.00 82.38 100 PHE A CA 1
ATOM 809 C C . PHE A 1 100 ? 1.683 1.991 7.457 1.00 82.38 100 PHE A C 1
ATOM 811 O O . PHE A 1 100 ? 2.210 1.570 6.427 1.00 82.38 100 PHE A O 1
ATOM 818 N N . LEU A 1 101 ? 1.579 3.298 7.716 1.00 81.81 101 LEU A N 1
ATOM 819 C CA . LEU A 1 101 ? 2.054 4.335 6.793 1.00 81.81 101 LEU A CA 1
ATOM 820 C C . LEU A 1 101 ? 3.563 4.221 6.539 1.00 81.81 101 LEU A C 1
ATOM 822 O O . LEU A 1 101 ? 4.003 4.330 5.396 1.00 81.81 101 LEU A O 1
ATOM 826 N N . ASN A 1 102 ? 4.353 3.912 7.572 1.00 84.75 102 ASN A N 1
ATOM 827 C CA . ASN A 1 102 ? 5.782 3.647 7.401 1.00 84.75 102 ASN A CA 1
ATOM 828 C C . ASN A 1 102 ? 6.045 2.437 6.494 1.00 84.75 102 ASN A C 1
ATOM 830 O O . ASN A 1 102 ? 6.991 2.467 5.710 1.00 84.75 102 ASN A O 1
ATOM 834 N N . ALA A 1 103 ? 5.221 1.389 6.563 1.00 83.88 103 ALA A N 1
ATOM 835 C CA . ALA A 1 103 ? 5.371 0.231 5.686 1.00 83.88 103 ALA A CA 1
ATOM 836 C C . ALA A 1 103 ? 5.099 0.572 4.233 1.00 83.88 103 ALA A C 1
ATOM 838 O O . ALA A 1 103 ? 5.917 0.232 3.379 1.00 83.88 103 ALA A O 1
ATOM 839 N N . LEU A 1 104 ? 4.005 1.290 3.967 1.00 84.31 104 LEU A N 1
ATOM 840 C CA . LEU A 1 104 ? 3.697 1.783 2.628 1.00 84.31 104 LEU A CA 1
ATOM 841 C C . LEU A 1 104 ? 4.830 2.648 2.079 1.00 84.31 104 LEU A C 1
ATOM 843 O O . LEU A 1 104 ? 5.238 2.451 0.940 1.00 84.31 104 LEU A O 1
ATOM 847 N N . LYS A 1 105 ? 5.410 3.525 2.905 1.00 85.31 105 LYS A N 1
ATOM 848 C CA . LYS A 1 105 ? 6.567 4.327 2.505 1.00 85.31 105 LYS A CA 1
ATOM 849 C C . LYS A 1 105 ? 7.758 3.461 2.082 1.00 85.31 105 LYS A C 1
ATOM 851 O O . LYS A 1 105 ? 8.290 3.661 0.998 1.00 85.31 105 LYS A O 1
ATOM 856 N N . VAL A 1 106 ? 8.155 2.465 2.885 1.00 85.12 106 VAL A N 1
ATOM 857 C CA . VAL A 1 106 ? 9.261 1.545 2.528 1.00 85.12 106 VAL A CA 1
ATOM 858 C C . VAL A 1 106 ? 8.973 0.809 1.220 1.00 85.12 106 VAL A C 1
ATOM 860 O O . VAL A 1 106 ? 9.839 0.701 0.353 1.00 85.12 106 VAL A O 1
ATOM 863 N N . ILE A 1 107 ? 7.754 0.292 1.094 1.00 84.62 107 ILE A N 1
ATOM 864 C CA . ILE A 1 107 ? 7.235 -0.405 -0.082 1.00 84.62 107 ILE A CA 1
ATOM 865 C C . ILE A 1 107 ? 7.375 0.483 -1.327 1.00 84.62 107 ILE A C 1
ATOM 867 O O . ILE A 1 107 ? 7.966 0.052 -2.321 1.00 84.62 107 ILE A O 1
ATOM 871 N N . PHE A 1 108 ? 6.915 1.733 -1.255 1.00 83.38 108 PHE A N 1
ATOM 872 C CA . PHE A 1 108 ? 7.019 2.686 -2.355 1.00 83.38 108 PHE A CA 1
ATOM 873 C C . PHE A 1 108 ? 8.463 3.061 -2.666 1.00 83.38 108 PHE A C 1
ATOM 875 O O . PHE A 1 108 ? 8.837 3.016 -3.830 1.00 83.38 108 PHE A O 1
ATOM 882 N N . THR A 1 109 ? 9.318 3.303 -1.672 1.00 83.38 109 THR A N 1
ATOM 883 C CA . THR A 1 109 ? 10.747 3.573 -1.907 1.00 83.38 109 THR A CA 1
ATOM 884 C C . THR A 1 109 ? 11.433 2.424 -2.654 1.00 83.38 109 THR A C 1
ATOM 886 O O . THR A 1 109 ? 12.188 2.654 -3.601 1.00 83.38 109 THR A O 1
ATOM 889 N N . HIS A 1 110 ? 11.182 1.165 -2.276 1.00 81.25 110 HIS A N 1
ATOM 890 C CA . HIS A 1 110 ? 11.745 0.020 -3.008 1.00 81.25 110 HIS A CA 1
ATOM 891 C C . HIS A 1 110 ? 11.249 -0.031 -4.441 1.00 81.25 110 HIS A C 1
ATOM 893 O O . HIS A 1 110 ? 12.018 -0.324 -5.356 1.00 81.25 110 HIS A O 1
ATOM 899 N N . TYR A 1 111 ? 9.978 0.280 -4.641 1.00 78.31 111 TYR A N 1
ATOM 900 C CA . TYR A 1 111 ? 9.397 0.367 -5.962 1.00 78.31 111 TYR A CA 1
ATOM 901 C C . TYR A 1 111 ? 10.019 1.501 -6.804 1.00 78.31 111 TYR A C 1
ATOM 903 O O . TYR A 1 111 ? 10.466 1.230 -7.921 1.00 78.31 111 TYR A O 1
ATOM 911 N N . CYS A 1 112 ? 10.170 2.715 -6.259 1.00 80.06 112 CYS A N 1
ATOM 912 C CA . CYS A 1 112 ? 10.841 3.844 -6.918 1.00 80.06 112 CYS A CA 1
ATOM 913 C C . CYS A 1 112 ? 12.262 3.487 -7.338 1.00 80.06 112 CYS A C 1
ATOM 915 O O . CYS A 1 112 ? 12.734 3.922 -8.377 1.00 80.06 112 CYS A O 1
ATOM 917 N N . ASN A 1 113 ? 12.934 2.634 -6.567 1.00 80.31 113 ASN A N 1
ATOM 918 C CA . ASN A 1 113 ? 14.276 2.152 -6.864 1.00 80.31 113 ASN A CA 1
ATOM 919 C C . ASN A 1 113 ? 14.305 0.887 -7.742 1.00 80.31 113 ASN A C 1
ATOM 921 O O . ASN A 1 113 ? 15.380 0.368 -8.043 1.00 80.31 113 ASN A O 1
ATOM 925 N N . GLY A 1 114 ? 13.154 0.370 -8.186 1.00 77.06 114 GLY A N 1
ATOM 926 C CA . GLY A 1 114 ? 13.043 -0.859 -8.987 1.00 77.06 114 GLY A CA 1
ATOM 927 C C . GLY A 1 114 ? 13.374 -2.145 -8.252 1.00 77.06 114 GLY A C 1
ATOM 928 O O . GLY A 1 114 ? 13.552 -3.182 -8.884 1.00 77.06 114 GLY A O 1
ATOM 929 N N . ASN A 1 115 ? 13.466 -2.081 -6.933 1.00 81.81 115 ASN A N 1
ATOM 930 C CA . ASN A 1 115 ? 13.773 -3.200 -6.056 1.00 81.81 115 ASN A CA 1
ATOM 931 C C . ASN A 1 115 ? 12.496 -3.791 -5.453 1.00 81.81 115 ASN A C 1
ATOM 933 O O . ASN A 1 115 ? 12.519 -4.396 -4.386 1.00 81.81 115 ASN A O 1
ATOM 937 N N . TRP A 1 116 ? 11.371 -3.636 -6.149 1.00 80.25 116 TRP A N 1
ATOM 938 C CA . TRP A 1 116 ? 10.057 -4.087 -5.706 1.00 80.25 116 TRP A CA 1
ATOM 939 C C . TRP A 1 116 ? 10.035 -5.563 -5.277 1.00 80.25 116 TRP A C 1
ATOM 941 O O . TRP A 1 116 ? 9.520 -5.908 -4.214 1.00 80.25 116 TRP A O 1
ATOM 951 N N . TYR A 1 117 ? 10.693 -6.430 -6.049 1.00 78.75 117 TYR A N 1
ATOM 952 C CA . TYR A 1 117 ? 10.813 -7.855 -5.730 1.00 78.75 117 TYR A CA 1
ATOM 953 C C . TYR A 1 117 ? 11.549 -8.119 -4.402 1.00 78.75 117 TYR A C 1
ATOM 955 O O . TYR A 1 117 ? 11.239 -9.089 -3.708 1.00 78.75 117 TYR A O 1
ATOM 963 N N . VAL A 1 118 ? 12.503 -7.256 -4.026 1.00 82.00 118 VAL A N 1
ATOM 964 C CA . VAL A 1 118 ? 13.233 -7.350 -2.754 1.00 82.00 118 VAL A CA 1
ATOM 965 C C . VAL A 1 118 ? 12.290 -7.042 -1.600 1.00 82.00 118 VAL A C 1
ATOM 967 O O . VAL A 1 118 ? 12.318 -7.754 -0.599 1.00 82.00 118 VAL A O 1
ATOM 970 N N . ALA A 1 119 ? 11.423 -6.036 -1.750 1.00 83.50 119 ALA A N 1
ATOM 971 C CA . ALA A 1 119 ? 10.424 -5.707 -0.737 1.00 83.50 119 ALA A CA 1
ATOM 972 C C . ALA A 1 119 ? 9.449 -6.869 -0.507 1.00 83.50 119 ALA A C 1
ATOM 974 O O . ALA A 1 119 ? 9.260 -7.274 0.638 1.00 83.50 119 ALA A O 1
ATOM 975 N N . ILE A 1 120 ? 8.907 -7.456 -1.584 1.00 83.00 120 ILE A N 1
ATOM 976 C CA . ILE A 1 120 ? 8.030 -8.640 -1.513 1.00 83.00 120 ILE A CA 1
ATOM 977 C C . ILE A 1 120 ? 8.733 -9.782 -0.775 1.00 83.00 120 ILE A C 1
ATOM 979 O O . ILE A 1 120 ? 8.223 -10.289 0.224 1.00 83.00 120 ILE A O 1
ATOM 983 N N . SER A 1 121 ? 9.935 -10.144 -1.232 1.00 82.50 121 SER A N 1
ATOM 984 C CA . SER A 1 121 ? 10.689 -11.268 -0.667 1.00 82.50 121 SER A CA 1
ATOM 985 C C . SER A 1 121 ? 11.024 -11.044 0.811 1.00 82.50 121 SER A C 1
ATOM 987 O O . SER A 1 121 ? 10.958 -11.971 1.617 1.00 82.50 121 SER A O 1
ATOM 989 N N . ALA A 1 122 ? 11.372 -9.810 1.190 1.00 83.44 122 ALA A N 1
ATOM 990 C CA . ALA A 1 122 ? 11.707 -9.466 2.566 1.00 83.44 122 ALA A CA 1
ATOM 991 C C . ALA A 1 122 ? 10.482 -9.513 3.488 1.00 83.44 122 ALA A C 1
ATOM 993 O O . ALA A 1 122 ? 10.585 -10.047 4.590 1.00 83.44 122 ALA A O 1
ATOM 994 N N . ILE A 1 123 ? 9.328 -9.005 3.042 1.00 85.88 123 ILE A N 1
ATOM 995 C CA . ILE A 1 123 ? 8.076 -9.080 3.808 1.00 85.88 123 ILE A CA 1
ATOM 996 C C . ILE A 1 123 ? 7.662 -10.541 4.016 1.00 85.88 123 ILE A C 1
ATOM 998 O O . ILE A 1 123 ? 7.342 -10.911 5.144 1.00 85.88 123 ILE A O 1
ATOM 1002 N N . GLN A 1 124 ? 7.733 -11.384 2.978 1.00 82.69 124 GLN A N 1
ATOM 1003 C CA . GLN A 1 124 ? 7.425 -12.818 3.092 1.00 82.69 124 GLN A CA 1
ATOM 1004 C C . GLN A 1 124 ? 8.359 -13.538 4.069 1.00 82.69 124 GLN A C 1
ATOM 1006 O O . GLN A 1 124 ? 7.908 -14.342 4.882 1.00 82.69 124 GLN A O 1
ATOM 1011 N N . ALA A 1 125 ? 9.665 -13.270 3.986 1.00 81.75 125 ALA A N 1
ATOM 1012 C CA . ALA A 1 125 ? 10.661 -13.987 4.776 1.00 81.75 125 ALA A CA 1
ATOM 1013 C C . ALA A 1 125 ? 10.699 -13.549 6.247 1.00 81.75 125 ALA A C 1
ATOM 1015 O O . ALA A 1 125 ? 10.977 -14.367 7.123 1.00 81.75 125 ALA A O 1
ATOM 1016 N N . LEU A 1 126 ? 10.478 -12.260 6.517 1.00 81.38 126 LEU A N 1
ATOM 1017 C CA . LEU A 1 126 ? 10.682 -11.671 7.842 1.00 81.38 126 LEU A CA 1
ATOM 1018 C C . LEU A 1 126 ? 9.369 -11.420 8.593 1.00 81.38 126 LEU A C 1
ATOM 1020 O O . LEU A 1 126 ? 9.384 -11.324 9.822 1.00 81.38 126 LEU A O 1
ATOM 1024 N N . GLY A 1 127 ? 8.243 -11.322 7.887 1.00 79.94 127 GLY A N 1
ATOM 1025 C CA . GLY A 1 127 ? 7.006 -10.777 8.434 1.00 79.94 127 GLY A CA 1
ATOM 1026 C C . GLY A 1 127 ? 7.040 -9.247 8.524 1.00 79.94 127 GLY A C 1
ATOM 1027 O O . GLY A 1 127 ? 8.086 -8.610 8.376 1.00 79.94 127 GLY A O 1
ATOM 1028 N N . PHE A 1 128 ? 5.870 -8.651 8.760 1.00 80.19 128 PHE A N 1
ATOM 1029 C CA . PHE A 1 128 ? 5.654 -7.203 8.659 1.00 80.19 128 PHE A CA 1
ATOM 1030 C C . PHE A 1 128 ? 6.542 -6.380 9.610 1.00 80.19 128 PHE A C 1
ATOM 1032 O O . PHE A 1 128 ? 7.265 -5.489 9.160 1.00 80.19 128 PHE A O 1
ATOM 1039 N N . ASP A 1 129 ? 6.560 -6.719 10.901 1.00 81.19 129 ASP A N 1
ATOM 1040 C CA . ASP A 1 129 ? 7.306 -5.957 11.912 1.00 81.19 129 ASP A CA 1
ATOM 1041 C C . ASP A 1 129 ? 8.821 -5.994 11.665 1.00 81.19 129 ASP A C 1
ATOM 1043 O O . ASP A 1 129 ? 9.494 -4.962 11.647 1.00 81.19 129 ASP A O 1
ATOM 1047 N N . ASN A 1 130 ? 9.368 -7.180 11.394 1.00 82.00 130 ASN A N 1
ATOM 1048 C CA . ASN A 1 130 ? 10.800 -7.341 11.143 1.00 82.00 130 ASN A CA 1
ATOM 1049 C C . ASN A 1 130 ? 11.227 -6.703 9.814 1.00 82.00 130 ASN A C 1
ATOM 1051 O O . ASN A 1 130 ? 12.337 -6.177 9.715 1.00 82.00 130 ASN A O 1
ATOM 1055 N N . PHE A 1 131 ? 10.365 -6.723 8.790 1.00 83.06 131 PHE A N 1
ATOM 1056 C CA . PHE A 1 131 ? 10.609 -5.996 7.544 1.00 83.06 131 PHE A CA 1
ATOM 1057 C C . PHE A 1 131 ? 10.794 -4.501 7.815 1.00 83.06 131 PHE A C 1
ATOM 1059 O O . PHE A 1 131 ? 11.753 -3.893 7.328 1.00 83.06 131 PHE A O 1
ATOM 1066 N N . LEU A 1 132 ? 9.922 -3.919 8.633 1.00 82.25 132 LEU A N 1
ATOM 1067 C CA . LEU A 1 132 ? 10.004 -2.511 8.992 1.00 82.25 132 LEU A CA 1
ATOM 1068 C C . LEU A 1 132 ? 11.240 -2.192 9.820 1.00 82.25 132 LEU A C 1
ATOM 1070 O O . LEU A 1 132 ? 11.928 -1.210 9.544 1.00 82.25 132 LEU A O 1
ATOM 1074 N N . GLU A 1 133 ? 11.568 -3.024 10.805 1.00 82.62 133 GLU A N 1
ATOM 1075 C CA . GLU A 1 133 ? 12.786 -2.848 11.594 1.00 82.62 133 GLU A CA 1
ATOM 1076 C C . GLU A 1 133 ? 14.056 -2.951 10.744 1.00 82.62 133 GLU A C 1
ATOM 1078 O O . GLU A 1 133 ? 14.956 -2.119 10.887 1.00 82.62 133 GLU A O 1
ATOM 1083 N N . GLY A 1 134 ? 14.108 -3.903 9.809 1.00 77.06 134 GLY A N 1
ATOM 1084 C CA . GLY A 1 134 ? 15.221 -4.064 8.874 1.00 77.06 134 GLY A CA 1
ATOM 1085 C C . GLY A 1 134 ? 15.395 -2.873 7.925 1.00 77.06 134 GLY A C 1
ATOM 1086 O O . GLY A 1 134 ? 16.525 -2.522 7.581 1.00 77.06 134 GLY A O 1
ATOM 1087 N N . ASN A 1 135 ? 14.297 -2.206 7.554 1.00 72.12 135 ASN A N 1
ATOM 1088 C CA . ASN A 1 135 ? 14.293 -1.088 6.607 1.00 72.12 135 ASN A CA 1
ATOM 1089 C C . ASN A 1 135 ? 14.236 0.306 7.267 1.00 72.12 135 ASN A C 1
ATOM 1091 O O . ASN A 1 135 ? 14.407 1.309 6.572 1.00 72.12 135 ASN A O 1
ATOM 1095 N N . LYS A 1 136 ? 14.111 0.405 8.602 1.00 64.19 136 LYS A N 1
ATOM 1096 C CA . LYS A 1 136 ? 14.123 1.680 9.360 1.00 64.19 136 LYS A CA 1
ATOM 1097 C C . LYS A 1 136 ? 15.330 2.572 9.051 1.00 64.19 136 LYS A C 1
ATOM 1099 O O . LYS A 1 136 ? 15.221 3.794 9.117 1.00 64.19 136 LYS A O 1
ATOM 1104 N N . LYS A 1 137 ? 16.480 1.987 8.695 1.00 51.56 137 LYS A N 1
ATOM 1105 C CA . LYS A 1 137 ? 17.687 2.744 8.311 1.00 51.56 137 LYS A CA 1
ATOM 1106 C C . LYS A 1 137 ? 17.552 3.472 6.969 1.00 51.56 137 LYS A C 1
ATOM 1108 O O . LYS A 1 137 ? 18.186 4.509 6.807 1.00 51.56 137 LYS A O 1
ATOM 1113 N N . SER A 1 138 ? 16.732 2.964 6.048 1.00 51.16 138 SER A N 1
ATOM 1114 C CA . SER A 1 138 ? 16.533 3.555 4.718 1.00 51.16 138 SER A CA 1
ATOM 1115 C C . SER A 1 138 ? 15.640 4.797 4.758 1.00 51.16 138 SER A C 1
ATOM 1117 O O . SER A 1 138 ? 15.854 5.714 3.982 1.00 51.16 138 SER A O 1
ATOM 1119 N N . ILE A 1 139 ? 14.668 4.851 5.677 1.00 50.22 139 ILE A N 1
ATOM 1120 C CA . ILE A 1 139 ? 13.679 5.945 5.754 1.00 50.22 139 ILE A CA 1
ATOM 1121 C C . ILE A 1 139 ? 14.228 7.178 6.488 1.00 50.22 139 ILE A C 1
ATOM 1123 O O . ILE A 1 139 ? 13.839 8.300 6.194 1.00 50.22 139 ILE A O 1
ATOM 1127 N N . LEU A 1 140 ? 15.112 6.979 7.473 1.00 45.59 140 LEU A N 1
ATOM 1128 C CA . LEU A 1 140 ? 15.657 8.056 8.317 1.00 45.59 140 LEU A CA 1
ATOM 1129 C C . LEU A 1 140 ? 16.892 8.750 7.716 1.00 45.59 140 LEU A C 1
ATOM 1131 O O . LEU A 1 140 ? 17.490 9.601 8.370 1.00 45.59 140 LEU A O 1
ATOM 1135 N N . SER A 1 141 ? 17.311 8.345 6.517 1.00 40.22 141 SER A N 1
ATOM 1136 C CA . SER A 1 141 ? 18.493 8.870 5.823 1.00 40.22 141 SER A CA 1
ATOM 1137 C C . SER A 1 141 ? 18.169 9.599 4.512 1.00 40.22 141 SER A C 1
ATOM 1139 O O . SER A 1 141 ? 19.099 10.016 3.825 1.00 40.22 141 SER A O 1
ATOM 1141 N N . SER A 1 142 ? 16.878 9.766 4.193 1.00 40.56 142 SER A N 1
ATOM 1142 C CA . SER A 1 142 ? 16.358 10.556 3.063 1.00 40.56 142 SER A CA 1
ATOM 1143 C C . SER A 1 142 ? 15.861 11.916 3.540 1.00 40.56 142 SER A C 1
ATOM 1145 O O . SER A 1 142 ? 15.127 11.933 4.557 1.00 40.56 142 SER A O 1
#

Organism: Streptococcus suis (NCBI:txid1307)

Radius of gyration: 14.68 Å; Cα contacts (8 Å, |Δi|>4): 202; chains: 1; bounding box: 38×28×34 Å

Nearest PDB structures (foldseek):
  8rf0-assembly1_A  TM=6.613E-01  e=2.532E+00  Agrobacterium tumefaciens
  1yqf-assembly2_E  TM=4.240E-01  e=6.942E-01  Leishmania major
  3p0l-assembly4_D  TM=3.164E-01  e=1.289E+00  Homo sapiens
  4geu-assembly2_D-2  TM=3.812E-01  e=3.549E+00  Caenorhabditis elegans
  3pyi-assembly1_A  TM=3.804E-01  e=9.237E+00  Caenorhabditis elegans

Solvent-accessible surface area (backbone atoms only — not comparable to full-atom values): 7889 Å² total; per-residue (Å²): 130,87,53,69,72,75,43,38,66,58,50,51,50,50,50,53,48,53,50,53,53,31,50,53,53,11,45,76,67,76,40,87,76,65,75,42,83,47,78,45,78,57,99,71,34,42,36,39,35,36,40,43,95,73,27,37,38,40,37,38,40,30,69,64,51,101,86,30,65,22,40,38,37,43,36,40,40,39,87,92,52,82,69,34,76,50,73,54,67,28,88,46,66,73,64,40,50,54,52,49,53,52,46,54,48,54,50,38,52,28,42,42,70,71,38,40,69,56,47,48,53,40,36,67,75,54,35,69,69,50,34,46,63,73,46,50,70,65,65,79,73,110

Mean predicted aligned error: 7.18 Å

Secondary structure (DSSP, 8-state):
---GGGTHHHHHHHHHHHHHHHHHHHHHTT-----EEEEEE-SS-EEEEEEETTEEEEEEEEE--SS-SEEEEEEEEETTEEEEEEEEEESSHHHHHHHHHHHHHHHHHHHHTT-HHHHHHHHHHH-HHHHHHHHHHHHTT-